Protein AF-A0A5K0WDL2-F1 (afdb_monomer)

pLDDT: mean 93.16, std 10.63, range [46.81, 98.56]

InterPro domains:
  IPR013783 Immunoglobulin-like fold [G3DSA:2.60.40.10] (1-97)
  IPR032312 Beta-galactosidase, domain 4 [PF16353] (1-92)
  IPR036156 Beta-Galactosidase/glucuronidase domain superfamily [SSF49303] (1-93)
  IPR050347 Bacterial Beta-galactosidase [PTHR46323] (1-94)

Structure (mmCIF, N/CA/C/O backbone):
data_AF-A0A5K0WDL2-F1
#
_entry.id   AF-A0A5K0WDL2-F1
#
loop_
_atom_site.group_PDB
_atom_site.id
_atom_site.type_symbol
_atom_site.label_atom_id
_atom_site.label_alt_id
_atom_site.label_comp_id
_atom_site.label_asym_id
_atom_site.label_entity_id
_atom_site.label_seq_id
_atom_site.pdbx_PDB_ins_code
_atom_site.Cartn_x
_atom_site.Cartn_y
_atom_site.Cartn_z
_atom_site.occupancy
_atom_site.B_iso_or_equiv
_atom_site.auth_seq_id
_atom_site.auth_comp_id
_atom_site.auth_asym_id
_atom_site.auth_atom_id
_atom_site.pdbx_PDB_model_num
ATOM 1 N N . VAL A 1 1 ? 4.178 5.611 5.110 1.00 93.00 1 VAL A N 1
ATOM 2 C CA . VAL A 1 1 ? 2.700 5.443 5.168 1.00 93.00 1 VAL A CA 1
ATOM 3 C C . VAL A 1 1 ? 2.195 6.055 6.463 1.00 93.00 1 VAL A C 1
ATOM 5 O O . VAL A 1 1 ? 2.808 5.805 7.489 1.00 93.00 1 VAL A O 1
ATOM 8 N N . MET A 1 2 ? 1.131 6.861 6.431 1.00 96.81 2 MET A N 1
ATOM 9 C CA . MET A 1 2 ? 0.578 7.518 7.624 1.00 96.81 2 MET A CA 1
ATOM 10 C C . MET A 1 2 ? -0.864 7.068 7.859 1.00 96.81 2 MET A C 1
ATOM 12 O O . MET A 1 2 ? -1.679 7.120 6.936 1.00 96.81 2 MET A O 1
ATOM 16 N N . ASN A 1 3 ? -1.179 6.654 9.086 1.00 97.94 3 ASN A N 1
ATOM 17 C CA . ASN A 1 3 ? -2.549 6.430 9.523 1.00 97.94 3 ASN A CA 1
ATOM 18 C C . ASN A 1 3 ? -3.092 7.717 10.161 1.00 97.94 3 ASN A C 1
ATOM 20 O O . ASN A 1 3 ? -2.743 8.060 11.287 1.00 97.94 3 ASN A O 1
ATOM 24 N N . VAL A 1 4 ? -3.957 8.425 9.433 1.00 97.12 4 VAL A N 1
ATOM 25 C CA . VAL A 1 4 ? -4.585 9.678 9.892 1.00 97.12 4 VAL A CA 1
ATOM 26 C C . VAL A 1 4 ? -5.885 9.456 10.673 1.00 97.12 4 VAL A C 1
ATOM 28 O O . VAL A 1 4 ? -6.550 10.422 11.041 1.00 97.12 4 VAL A O 1
ATOM 31 N N . GLN A 1 5 ? -6.280 8.205 10.926 1.00 96.56 5 GLN A N 1
ATOM 32 C CA . GLN A 1 5 ? -7.462 7.898 11.730 1.00 96.56 5 GLN A CA 1
ATOM 33 C C . GLN A 1 5 ? -7.191 8.203 13.209 1.00 96.56 5 GLN A C 1
ATOM 35 O O . GLN A 1 5 ? -6.060 8.088 13.686 1.00 96.56 5 GLN A O 1
ATOM 40 N N . TYR A 1 6 ? -8.223 8.638 13.935 1.00 97.00 6 TYR A N 1
ATOM 41 C CA . TYR A 1 6 ? -8.095 9.045 15.341 1.00 97.00 6 TYR A CA 1
ATOM 42 C C . TYR A 1 6 ? -8.126 7.874 16.328 1.00 97.00 6 TYR A C 1
ATOM 44 O O . TYR A 1 6 ? -7.522 7.969 17.390 1.00 97.00 6 TYR A O 1
ATOM 52 N N . PHE A 1 7 ? -8.815 6.782 15.983 1.00 97.06 7 PHE A N 1
ATOM 53 C CA . PHE A 1 7 ? -9.085 5.675 16.912 1.00 97.06 7 PHE A CA 1
ATOM 54 C C . PHE A 1 7 ? -8.711 4.303 16.357 1.00 97.06 7 PHE A C 1
ATOM 56 O O . PHE A 1 7 ? -8.305 3.423 17.106 1.00 97.06 7 PHE A O 1
ATOM 63 N N . GLU A 1 8 ? -8.832 4.129 15.046 1.00 97.31 8 GLU A N 1
ATOM 64 C CA . GLU A 1 8 ? -8.706 2.836 14.388 1.00 97.31 8 GLU A CA 1
ATOM 65 C C . GLU A 1 8 ? -7.272 2.588 13.902 1.00 97.31 8 GLU A C 1
ATOM 67 O O . GLU A 1 8 ? -6.582 3.486 13.401 1.00 97.31 8 GLU A O 1
ATOM 72 N N . THR A 1 9 ? -6.812 1.349 14.067 1.00 98.00 9 THR A N 1
ATOM 73 C CA . THR A 1 9 ? -5.530 0.884 13.527 1.00 98.00 9 THR A CA 1
ATOM 74 C C . THR A 1 9 ? -5.702 0.428 12.075 1.00 98.00 9 THR A C 1
ATOM 76 O O . THR A 1 9 ? -6.813 0.252 11.575 1.00 98.00 9 THR A O 1
ATOM 79 N N . THR A 1 10 ? -4.597 0.149 11.384 1.00 98.12 10 THR A N 1
ATOM 80 C CA . THR A 1 10 ? -4.650 -0.428 10.030 1.00 98.12 10 THR A CA 1
ATOM 81 C C . THR A 1 10 ? -4.846 -1.952 10.007 1.00 98.12 10 THR A C 1
ATOM 83 O O . THR A 1 10 ? -4.597 -2.569 8.977 1.00 98.12 10 THR A O 1
ATOM 86 N N . GLU A 1 11 ? -5.261 -2.598 11.103 1.00 97.81 11 GLU A N 1
ATOM 87 C CA . GLU A 1 11 ? -5.367 -4.069 11.187 1.00 97.81 11 GLU A CA 1
ATOM 88 C C . GLU A 1 11 ? -6.391 -4.667 10.204 1.00 97.81 11 GLU A C 1
ATOM 90 O O . GLU A 1 11 ? -6.158 -5.728 9.616 1.00 97.81 11 GLU A O 1
ATOM 95 N N . ASN A 1 12 ? -7.502 -3.962 9.971 1.00 97.38 12 ASN A N 1
ATOM 96 C CA . ASN A 1 12 ? -8.518 -4.353 8.989 1.00 97.38 12 ASN A CA 1
ATOM 97 C C . ASN A 1 12 ? -8.285 -3.724 7.599 1.00 97.38 12 ASN A C 1
ATOM 99 O O . ASN A 1 12 ? -9.203 -3.672 6.775 1.00 97.38 12 ASN A O 1
ATOM 103 N N . ILE A 1 13 ? -7.072 -3.229 7.331 1.00 98.06 13 ILE A N 1
ATOM 104 C CA . ILE A 1 13 ? -6.685 -2.649 6.044 1.00 98.06 13 ILE A CA 1
ATOM 105 C C . ILE A 1 13 ? -5.647 -3.547 5.376 1.00 98.06 13 ILE A C 1
ATOM 107 O O . ILE A 1 13 ? -4.600 -3.857 5.940 1.00 98.06 13 ILE A O 1
ATOM 111 N N . GLU A 1 14 ? -5.934 -3.938 4.142 1.00 98.06 14 GLU A N 1
ATOM 112 C CA . GLU A 1 14 ? -4.983 -4.587 3.254 1.00 98.06 14 GLU A CA 1
ATOM 113 C C . GLU A 1 14 ? -4.380 -3.547 2.309 1.00 98.06 14 GLU A C 1
ATOM 115 O O . GLU A 1 14 ? -5.101 -2.761 1.691 1.00 98.06 14 GLU A O 1
ATOM 120 N N . PHE A 1 15 ? -3.056 -3.553 2.170 1.00 98.25 15 PHE A N 1
ATOM 121 C CA . PHE A 1 15 ? -2.367 -2.741 1.176 1.00 98.25 15 PHE A CA 1
ATOM 122 C C . PHE A 1 15 ? -1.978 -3.620 -0.012 1.00 98.25 15 PHE A C 1
ATOM 124 O O . PHE A 1 15 ? -1.435 -4.711 0.154 1.00 98.25 15 PHE A O 1
ATOM 131 N N . SER A 1 16 ? -2.230 -3.129 -1.219 1.00 98.06 16 SER A N 1
ATOM 132 C CA . SER A 1 16 ? -1.797 -3.746 -2.473 1.00 98.06 16 SER A CA 1
ATOM 133 C C . SER A 1 16 ? -1.009 -2.748 -3.307 1.00 98.06 16 SER A C 1
ATOM 135 O O . SER A 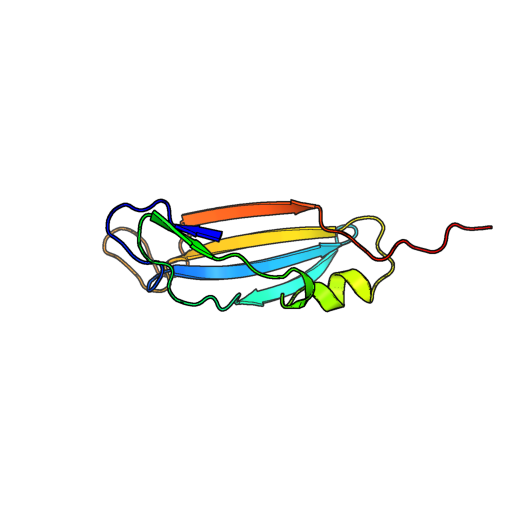1 16 ? -1.238 -1.541 -3.204 1.00 98.06 16 SER A O 1
ATOM 137 N N . TRP A 1 17 ? -0.122 -3.248 -4.155 1.00 98.25 17 TRP A N 1
ATOM 138 C CA . TRP A 1 17 ? 0.681 -2.449 -5.066 1.00 98.25 17 TRP A CA 1
ATOM 139 C C . TRP A 1 17 ? 0.534 -2.931 -6.509 1.00 98.25 17 TRP A C 1
ATOM 141 O O . TRP A 1 17 ? 0.261 -4.105 -6.764 1.00 98.25 17 TRP A O 1
ATOM 151 N N . MET A 1 18 ? 0.739 -2.016 -7.449 1.00 98.38 18 MET A N 1
ATOM 152 C CA . MET A 1 18 ? 0.850 -2.289 -8.878 1.00 98.38 18 MET A CA 1
ATOM 153 C C . MET A 1 18 ? 1.913 -1.370 -9.471 1.00 98.38 18 MET A C 1
ATOM 155 O O . MET A 1 18 ? 1.904 -0.172 -9.200 1.00 98.38 18 MET A O 1
ATOM 159 N N . LEU A 1 19 ? 2.818 -1.929 -10.267 1.00 98.00 19 LEU A N 1
ATOM 160 C CA . LEU A 1 19 ? 3.854 -1.194 -10.980 1.00 98.00 19 LEU A CA 1
ATOM 161 C C . LEU A 1 19 ? 3.563 -1.245 -12.478 1.00 98.00 19 LEU A C 1
ATOM 163 O O . LEU A 1 19 ? 3.444 -2.327 -13.058 1.00 98.00 19 LEU A O 1
ATOM 167 N N . ILE A 1 20 ? 3.478 -0.074 -13.096 1.00 97.50 20 ILE A N 1
ATOM 168 C CA . ILE A 1 20 ? 3.333 0.094 -14.540 1.00 97.50 20 ILE A CA 1
ATOM 169 C C . ILE A 1 20 ? 4.596 0.779 -15.049 1.00 97.50 20 ILE A C 1
ATOM 171 O O . ILE A 1 20 ? 4.953 1.826 -14.524 1.00 97.50 20 ILE A O 1
ATOM 175 N N . GLY A 1 21 ? 5.261 0.216 -16.052 1.00 95.25 21 GLY A N 1
ATOM 176 C CA . GLY A 1 21 ? 6.386 0.852 -16.738 1.00 95.25 21 GLY A CA 1
ATOM 177 C C . GLY A 1 21 ? 6.134 0.895 -18.234 1.00 95.25 21 GLY A C 1
ATOM 178 O O . GLY A 1 21 ? 5.643 -0.085 -18.796 1.00 95.25 21 GLY A O 1
ATOM 179 N N . ASP A 1 22 ? 6.390 2.048 -18.848 1.00 93.44 22 ASP A N 1
ATOM 180 C CA . ASP A 1 22 ? 6.154 2.309 -20.276 1.00 93.44 22 ASP A CA 1
ATOM 181 C C . ASP A 1 22 ? 4.759 1.833 -20.755 1.00 93.44 22 ASP A C 1
ATOM 183 O O . ASP A 1 22 ? 4.591 1.200 -21.799 1.00 93.44 22 ASP A O 1
ATOM 187 N N . GLY A 1 23 ? 3.734 2.072 -19.929 1.00 92.38 23 GLY A N 1
ATOM 188 C CA . GLY A 1 23 ? 2.343 1.686 -20.196 1.00 92.38 23 GLY A CA 1
ATOM 189 C C . GLY A 1 23 ? 1.994 0.207 -19.965 1.00 92.38 23 GLY A C 1
ATOM 190 O O . GLY A 1 23 ? 0.836 -0.170 -20.145 1.00 92.38 23 GLY A O 1
ATOM 191 N N . THR A 1 24 ? 2.941 -0.630 -19.530 1.00 94.00 24 THR A N 1
ATOM 192 C CA . THR A 1 24 ? 2.736 -2.072 -19.302 1.00 94.00 24 THR A CA 1
ATOM 193 C C . THR A 1 24 ? 2.799 -2.428 -17.817 1.00 94.00 24 THR A C 1
ATOM 195 O O . THR A 1 24 ? 3.639 -1.922 -17.081 1.00 94.00 24 THR A O 1
ATOM 198 N N . CYS A 1 25 ? 1.927 -3.331 -17.354 1.00 96.38 25 CYS A N 1
ATOM 199 C CA . CYS A 1 25 ? 1.990 -3.852 -15.986 1.00 96.38 25 CYS A CA 1
ATOM 200 C C . CYS A 1 25 ? 3.230 -4.742 -15.811 1.00 96.38 25 CYS A C 1
ATOM 202 O O . CYS A 1 25 ? 3.324 -5.807 -16.421 1.00 96.38 25 CYS A O 1
ATOM 204 N N . LEU A 1 26 ? 4.164 -4.305 -14.967 1.00 95.44 26 LEU A N 1
ATOM 205 C CA . LEU A 1 26 ? 5.415 -5.011 -14.672 1.00 95.44 26 LEU A CA 1
ATOM 206 C C . LEU A 1 26 ? 5.286 -5.947 -13.470 1.00 95.44 26 LEU A C 1
ATOM 208 O O . LEU A 1 26 ? 6.031 -6.916 -13.343 1.00 95.44 26 LEU A O 1
ATOM 212 N N . GLY A 1 27 ? 4.351 -5.654 -12.569 1.00 96.69 27 GLY A N 1
ATOM 213 C CA . GLY A 1 27 ? 4.114 -6.459 -11.383 1.00 96.69 27 GLY A CA 1
ATOM 214 C C . GLY A 1 27 ? 2.996 -5.898 -10.520 1.00 96.69 27 GLY A C 1
ATOM 215 O O . GLY A 1 27 ? 2.648 -4.721 -10.597 1.00 96.69 27 GLY A O 1
ATOM 216 N N . SER A 1 28 ? 2.423 -6.755 -9.685 1.00 97.88 28 SER A N 1
ATOM 217 C CA . SER A 1 28 ? 1.449 -6.360 -8.672 1.00 97.88 28 SER A CA 1
ATOM 218 C C . SER A 1 28 ? 1.434 -7.375 -7.539 1.00 97.88 28 SER A C 1
ATOM 220 O O . SER A 1 28 ? 1.881 -8.512 -7.712 1.00 97.88 28 SER A O 1
ATOM 222 N N . GLY A 1 29 ? 0.916 -6.982 -6.383 1.00 97.81 29 GLY A N 1
ATOM 223 C CA . GLY A 1 29 ? 0.779 -7.899 -5.262 1.00 97.81 29 GLY A CA 1
ATOM 224 C C . GLY A 1 29 ? 0.299 -7.228 -3.989 1.00 97.81 29 GLY A C 1
ATOM 225 O O . GLY A 1 29 ? -0.081 -6.058 -3.973 1.00 97.81 29 GLY A O 1
ATOM 226 N N . LEU A 1 30 ? 0.331 -7.990 -2.901 1.00 97.38 30 LEU A N 1
ATOM 227 C CA . LEU A 1 30 ? 0.095 -7.463 -1.564 1.00 97.38 30 LEU A CA 1
ATOM 228 C C . LEU A 1 30 ? 1.349 -6.764 -1.041 1.00 97.38 30 LEU A C 1
ATOM 230 O O . LEU A 1 30 ? 2.477 -7.161 -1.342 1.00 97.38 30 LEU A O 1
ATOM 234 N N . PHE A 1 31 ? 1.139 -5.710 -0.262 1.00 96.62 31 PHE A N 1
ATOM 235 C CA . PHE A 1 31 ? 2.185 -4.984 0.436 1.00 96.62 31 PHE A CA 1
ATOM 236 C C . PHE A 1 31 ? 1.991 -5.160 1.939 1.00 96.62 31 PHE A C 1
ATOM 238 O O . PHE A 1 31 ? 1.184 -4.484 2.571 1.00 96.62 31 PHE A O 1
ATOM 245 N N . TYR A 1 32 ? 2.704 -6.126 2.508 1.00 95.44 32 TYR A N 1
ATOM 246 C CA . TYR A 1 32 ? 2.572 -6.459 3.920 1.00 95.44 32 TYR A CA 1
ATOM 247 C C . TYR A 1 32 ? 3.256 -5.402 4.784 1.00 95.44 32 TYR A C 1
ATOM 249 O O . TYR A 1 32 ? 4.478 -5.270 4.766 1.00 95.44 32 TYR A O 1
ATOM 257 N N . LEU A 1 33 ? 2.451 -4.672 5.552 1.00 95.38 33 LEU A N 1
ATOM 258 C CA . LEU A 1 33 ? 2.905 -3.687 6.524 1.00 95.38 33 LEU A CA 1
ATOM 259 C C . LEU A 1 33 ? 2.554 -4.150 7.940 1.00 95.38 33 LEU A C 1
ATOM 261 O O . LEU A 1 33 ? 1.511 -4.784 8.127 1.00 95.38 33 LEU A O 1
ATOM 265 N N . PRO A 1 34 ? 3.379 -3.827 8.949 1.00 96.19 34 PRO A N 1
ATOM 266 C CA . PRO A 1 34 ? 2.955 -3.959 10.334 1.00 96.19 34 PRO A CA 1
ATOM 267 C C . PRO A 1 34 ? 1.741 -3.058 10.605 1.00 96.19 34 PRO A C 1
ATOM 269 O O . PRO A 1 34 ? 1.515 -2.065 9.910 1.00 96.19 34 PRO A O 1
ATOM 272 N N . VAL A 1 35 ? 0.966 -3.395 11.638 1.00 97.69 35 VAL A N 1
ATOM 273 C CA . VAL A 1 35 ? -0.189 -2.592 12.055 1.00 97.69 35 VAL A CA 1
ATOM 274 C C . VAL A 1 35 ? 0.277 -1.196 12.473 1.00 97.69 35 VAL A C 1
ATOM 276 O O . VAL A 1 35 ? 1.073 -1.050 13.401 1.00 97.69 35 VAL A O 1
ATOM 279 N N . ILE A 1 36 ? -0.244 -0.168 11.804 1.00 98.25 36 ILE A N 1
ATOM 280 C CA . ILE A 1 36 ? 0.048 1.234 12.098 1.00 98.25 36 ILE A CA 1
ATOM 281 C C . ILE A 1 36 ? -1.025 1.752 13.057 1.00 98.25 36 ILE A C 1
ATOM 283 O O . ILE A 1 36 ? -2.225 1.706 12.765 1.00 98.25 36 ILE A O 1
ATOM 287 N N . GLN A 1 37 ? -0.583 2.240 14.214 1.00 98.50 37 GLN A N 1
ATOM 288 C CA . GLN A 1 37 ? -1.452 2.805 15.247 1.00 98.50 37 GLN A CA 1
ATOM 289 C C . GLN A 1 37 ? -2.133 4.103 14.769 1.00 98.50 37 GLN A C 1
ATOM 291 O O . GLN A 1 37 ? -1.667 4.715 13.800 1.00 98.50 37 GLN A O 1
ATOM 296 N N . PRO A 1 38 ? -3.224 4.544 15.421 1.00 98.44 38 PRO A N 1
ATOM 297 C CA . PRO A 1 38 ? -3.854 5.822 15.109 1.00 98.44 38 PRO A CA 1
ATOM 298 C C . PRO A 1 38 ? -2.844 6.972 15.186 1.00 98.44 38 PRO A C 1
ATOM 300 O O . PRO A 1 38 ? -1.936 6.958 16.021 1.00 98.44 38 PRO A O 1
ATOM 303 N N . GLN A 1 39 ? -2.986 7.959 14.301 1.00 98.25 39 GLN A N 1
ATOM 304 C CA . GLN A 1 39 ? -2.109 9.139 1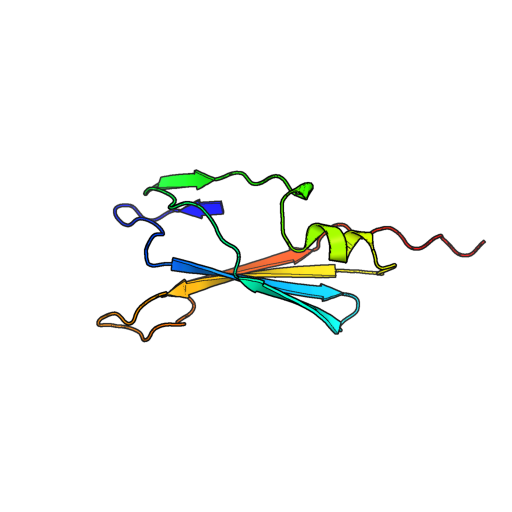4.216 1.00 98.25 39 GLN A CA 1
ATOM 305 C C . GLN A 1 39 ? -0.602 8.832 14.074 1.00 98.25 39 GLN A C 1
ATOM 307 O O . GLN A 1 39 ? 0.232 9.684 14.373 1.00 98.25 39 GLN A O 1
ATOM 312 N N . SER A 1 40 ? -0.233 7.628 13.629 1.00 98.25 40 SER A N 1
ATOM 313 C CA . SER A 1 40 ? 1.165 7.191 13.531 1.00 98.25 40 SER A CA 1
ATOM 314 C C . SER A 1 40 ? 1.606 6.994 12.081 1.00 98.25 40 SER A C 1
ATOM 316 O O . SER A 1 40 ? 0.787 6.804 11.174 1.00 98.25 40 SER A O 1
ATOM 318 N N . SER A 1 41 ? 2.918 7.013 11.853 1.00 97.12 41 SER A N 1
ATOM 319 C CA . SER A 1 41 ? 3.526 6.762 10.547 1.00 97.12 41 SER A CA 1
ATOM 320 C C . SER A 1 41 ? 4.536 5.622 10.593 1.00 97.12 41 SER A C 1
ATOM 322 O O . SER A 1 41 ? 5.140 5.328 11.621 1.00 97.12 41 SER A O 1
ATOM 324 N N . LEU A 1 42 ? 4.708 4.986 9.440 1.00 96.81 42 LEU A N 1
ATOM 325 C CA . LEU A 1 42 ? 5.743 4.002 9.172 1.00 96.81 42 LEU A CA 1
ATOM 326 C C . LEU A 1 42 ? 6.548 4.454 7.958 1.00 96.81 42 LEU A C 1
ATOM 328 O O . LEU A 1 42 ? 5.993 4.569 6.858 1.00 96.81 42 LEU A O 1
ATOM 332 N N . ASP A 1 43 ? 7.844 4.650 8.159 1.00 96.38 43 ASP A N 1
ATOM 333 C CA . ASP A 1 43 ? 8.794 4.877 7.078 1.00 96.38 43 ASP A CA 1
ATOM 334 C C . ASP A 1 43 ? 9.339 3.543 6.582 1.00 96.38 43 ASP A C 1
ATOM 336 O O . ASP A 1 43 ? 9.587 2.616 7.355 1.00 96.38 43 ASP A O 1
ATOM 340 N N . ILE A 1 44 ? 9.474 3.431 5.265 1.00 94.50 44 ILE A N 1
ATOM 341 C CA . ILE A 1 44 ? 9.849 2.190 4.597 1.00 94.50 44 ILE A CA 1
ATOM 342 C C . ILE A 1 44 ? 10.970 2.533 3.633 1.00 94.50 44 ILE A C 1
ATOM 344 O O . ILE A 1 44 ? 10.817 3.419 2.792 1.00 94.50 44 ILE A O 1
ATOM 348 N N . ALA A 1 45 ? 12.095 1.841 3.782 1.00 94.88 45 ALA A N 1
ATOM 349 C CA . ALA A 1 45 ? 13.221 1.982 2.877 1.00 94.88 45 ALA A CA 1
ATOM 350 C C . ALA A 1 45 ? 12.815 1.554 1.459 1.00 94.88 45 ALA A C 1
ATOM 352 O O . ALA A 1 45 ? 12.131 0.547 1.268 1.00 94.88 45 ALA A O 1
ATOM 353 N N . TRP A 1 46 ? 13.235 2.317 0.455 1.00 91.62 46 TRP A N 1
ATOM 354 C CA . TRP A 1 46 ? 12.867 2.062 -0.938 1.00 91.62 46 TRP A CA 1
ATOM 355 C C . TRP A 1 46 ? 13.351 0.679 -1.399 1.00 91.62 46 TRP A C 1
ATOM 357 O O . TRP A 1 46 ? 12.596 -0.094 -1.985 1.00 91.62 46 TRP A O 1
ATOM 367 N N . GLU A 1 47 ? 14.583 0.334 -1.043 1.00 93.88 47 GLU A N 1
ATOM 368 C CA . GLU A 1 47 ? 15.262 -0.924 -1.348 1.00 93.88 47 GLU A CA 1
ATOM 369 C C . GLU A 1 47 ? 14.656 -2.170 -0.685 1.00 93.88 47 GLU A C 1
ATOM 371 O O . GLU A 1 47 ? 14.889 -3.282 -1.160 1.00 93.88 47 GLU A O 1
ATOM 376 N N . SER A 1 48 ? 13.857 -2.014 0.378 1.00 93.62 48 SER A N 1
ATOM 377 C CA . SER A 1 48 ? 13.161 -3.139 1.019 1.00 93.62 48 SER A CA 1
ATOM 378 C C . SER A 1 48 ? 11.784 -3.421 0.413 1.00 93.62 48 SER A C 1
ATOM 380 O O . SER A 1 48 ? 11.137 -4.408 0.773 1.00 93.62 48 SER A O 1
ATOM 382 N N . CYS A 1 49 ? 11.318 -2.574 -0.507 1.00 95.06 49 CYS A N 1
ATOM 383 C CA . CYS A 1 49 ? 10.001 -2.702 -1.109 1.00 95.06 49 CYS A CA 1
ATOM 384 C C . CYS A 1 49 ? 9.963 -3.771 -2.221 1.00 95.06 49 CYS A C 1
ATOM 386 O O . CYS A 1 49 ? 10.929 -3.930 -2.970 1.00 95.06 49 CYS A O 1
ATOM 388 N N . PRO A 1 50 ? 8.8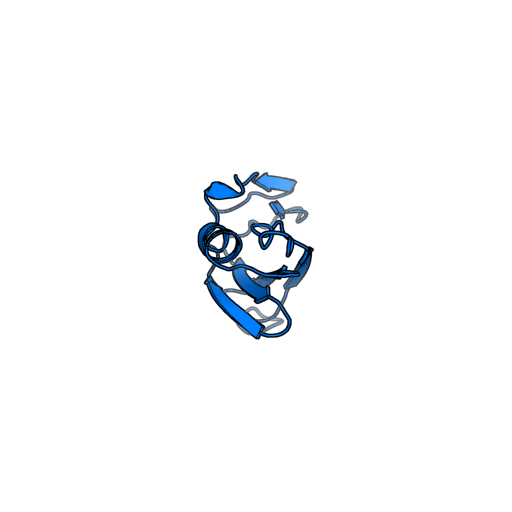26 -4.466 -2.417 1.00 95.31 50 PRO A N 1
ATOM 389 C CA . PRO A 1 50 ? 8.737 -5.596 -3.350 1.00 95.31 50 PRO A CA 1
ATOM 390 C C . PRO A 1 50 ? 8.917 -5.206 -4.826 1.00 95.31 50 PRO A C 1
ATOM 392 O O . PRO A 1 50 ? 9.376 -6.014 -5.627 1.00 95.31 50 PRO A O 1
ATOM 395 N N . TRP A 1 51 ? 8.592 -3.967 -5.198 1.00 94.62 51 TRP A N 1
ATOM 396 C CA . TRP A 1 51 ? 8.764 -3.449 -6.560 1.00 94.62 51 TRP A CA 1
ATOM 397 C C . TRP A 1 51 ? 10.191 -2.971 -6.860 1.00 94.62 51 TRP A C 1
ATOM 399 O O . TRP A 1 51 ? 10.505 -2.723 -8.022 1.00 94.62 51 TRP A O 1
ATOM 409 N N . TYR A 1 52 ? 11.067 -2.850 -5.856 1.00 93.81 52 TYR A N 1
ATOM 410 C CA . TYR A 1 52 ? 12.402 -2.268 -6.025 1.00 93.81 52 TYR A CA 1
ATOM 411 C C . TYR A 1 52 ? 13.221 -2.971 -7.115 1.00 93.81 52 TYR A C 1
ATOM 413 O O . TYR A 1 52 ? 13.793 -2.324 -7.989 1.00 93.81 52 TYR A O 1
ATOM 421 N N . GLN A 1 53 ? 13.252 -4.305 -7.105 1.00 92.12 53 GLN A N 1
ATOM 422 C CA . GLN A 1 53 ? 13.999 -5.079 -8.103 1.00 92.12 53 GLN A CA 1
ATOM 423 C C . GLN A 1 53 ? 13.416 -4.921 -9.516 1.00 92.12 53 GLN A C 1
ATOM 425 O O . GLN A 1 53 ? 14.166 -4.886 -10.487 1.00 92.12 53 GLN A O 1
ATOM 430 N N . LEU A 1 54 ? 12.095 -4.764 -9.651 1.00 92.62 54 LEU A N 1
ATOM 431 C CA . LEU A 1 54 ? 11.449 -4.554 -10.952 1.00 92.62 54 LEU A CA 1
ATOM 432 C C . LEU A 1 54 ? 11.833 -3.198 -11.554 1.00 92.62 54 LEU A C 1
ATOM 434 O O . LEU A 1 54 ? 12.162 -3.132 -12.734 1.00 92.62 54 LEU A O 1
ATOM 438 N N . CYS A 1 55 ? 11.881 -2.143 -10.737 1.00 89.50 55 CYS A N 1
ATOM 439 C CA . CYS A 1 55 ? 12.309 -0.812 -11.178 1.00 89.50 55 CYS A CA 1
ATOM 440 C C . CYS A 1 55 ? 13.781 -0.763 -11.632 1.00 89.50 55 CYS A C 1
ATOM 442 O O . CYS A 1 55 ? 14.138 0.070 -12.461 1.00 89.50 55 CYS A O 1
ATOM 444 N N . ASN A 1 56 ? 14.640 -1.629 -11.080 1.00 88.25 56 ASN A N 1
ATOM 445 C CA . ASN A 1 56 ? 16.085 -1.611 -11.343 1.00 88.25 56 ASN A CA 1
ATOM 446 C C . ASN A 1 56 ? 16.560 -2.658 -12.362 1.00 88.25 56 ASN A C 1
ATOM 448 O O . ASN A 1 56 ? 17.681 -2.558 -12.853 1.00 88.25 56 ASN A O 1
ATOM 452 N N . SER A 1 57 ? 15.753 -3.678 -12.659 1.00 85.75 57 SER A N 1
ATOM 453 C CA . SER A 1 57 ? 16.133 -4.766 -13.577 1.00 85.75 57 SER A CA 1
ATOM 454 C C . SER A 1 57 ? 15.784 -4.488 -15.039 1.00 85.75 57 SER A C 1
ATOM 456 O O . SER A 1 57 ? 16.307 -5.159 -15.928 1.00 85.75 57 SER A O 1
ATOM 458 N N . LEU A 1 58 ? 14.915 -3.510 -15.294 1.00 82.56 58 LEU A N 1
ATOM 459 C CA . LEU A 1 58 ? 14.410 -3.180 -16.620 1.00 82.56 58 LEU A CA 1
ATOM 460 C C . LEU A 1 58 ? 14.899 -1.792 -17.039 1.00 82.56 58 LEU A C 1
ATOM 462 O O . LEU A 1 58 ? 14.885 -0.854 -16.246 1.00 82.56 58 LEU A O 1
ATOM 466 N N . ALA A 1 59 ? 15.305 -1.664 -18.302 1.00 86.50 59 ALA A N 1
ATOM 467 C CA . ALA A 1 59 ? 15.540 -0.366 -18.920 1.00 86.50 59 ALA A CA 1
ATOM 468 C C . ALA A 1 59 ? 14.179 0.226 -19.309 1.00 86.50 59 ALA A C 1
ATOM 470 O O . ALA A 1 5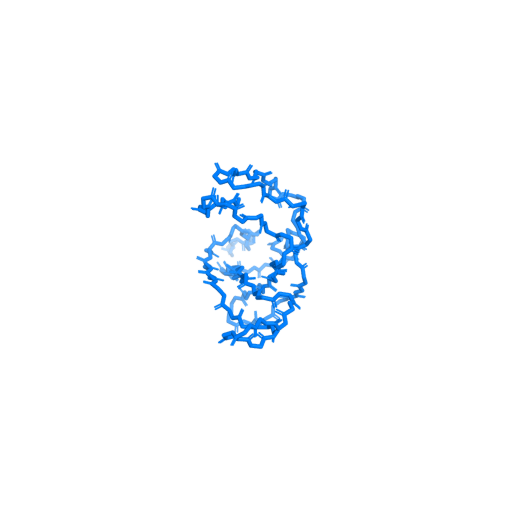9 ? 13.618 -0.151 -20.337 1.00 86.50 59 ALA A O 1
ATOM 471 N N . LEU A 1 60 ? 13.648 1.094 -18.452 1.00 88.25 60 LEU A N 1
ATOM 472 C CA . LEU A 1 60 ? 12.346 1.745 -18.616 1.00 88.25 60 LEU A CA 1
ATOM 473 C C . LEU A 1 60 ? 12.555 3.242 -18.841 1.00 88.25 60 LEU A C 1
ATOM 475 O O . LEU A 1 60 ? 13.477 3.824 -18.259 1.00 88.25 60 LEU A O 1
ATOM 479 N N . ALA A 1 61 ? 11.705 3.871 -19.651 1.00 90.88 61 ALA A N 1
ATOM 480 C CA . ALA A 1 61 ? 11.705 5.329 -19.768 1.00 90.88 61 ALA A CA 1
ATOM 481 C C . ALA A 1 61 ? 10.990 5.967 -18.568 1.00 90.88 61 ALA A C 1
ATOM 483 O O . ALA A 1 61 ? 11.457 6.968 -18.021 1.00 90.88 61 ALA A O 1
ATOM 484 N N . GLU A 1 62 ? 9.890 5.358 -18.129 1.00 92.75 62 GLU A N 1
ATOM 485 C CA . GLU A 1 62 ? 9.140 5.778 -16.950 1.00 92.75 62 GLU A CA 1
ATOM 486 C C . GLU A 1 62 ? 8.506 4.592 -16.218 1.00 92.75 62 GLU A C 1
ATOM 488 O O . GLU A 1 62 ? 8.160 3.569 -16.813 1.00 92.75 62 GLU A O 1
ATOM 493 N N . ALA A 1 63 ? 8.317 4.739 -14.905 1.00 95.38 63 ALA A N 1
ATOM 494 C CA . ALA A 1 63 ? 7.523 3.808 -14.119 1.00 95.38 63 ALA A CA 1
ATOM 495 C C . ALA A 1 63 ? 6.656 4.525 -13.083 1.00 95.38 63 ALA A C 1
ATOM 497 O O . ALA A 1 63 ? 7.082 5.464 -12.407 1.00 95.38 63 ALA A O 1
ATOM 498 N N . PHE A 1 64 ? 5.438 4.019 -12.925 1.00 97.31 64 PHE A N 1
ATOM 499 C CA . PHE A 1 64 ? 4.437 4.487 -11.985 1.00 97.31 64 PHE A CA 1
ATOM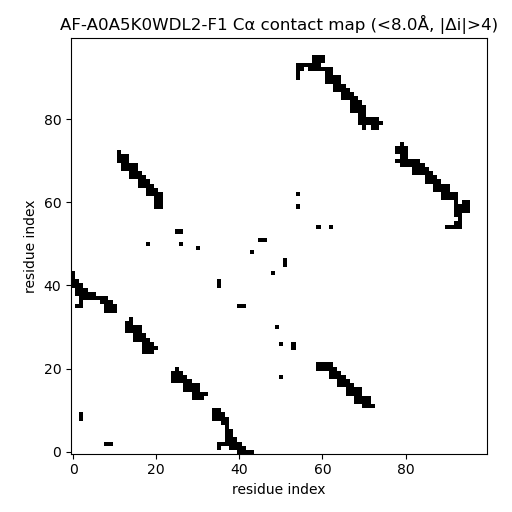 500 C C . PHE A 1 64 ? 4.046 3.362 -11.037 1.00 97.31 64 PHE A C 1
ATOM 502 O O . PHE A 1 64 ? 3.581 2.297 -11.449 1.00 97.31 64 PHE A O 1
ATOM 509 N N . LEU A 1 65 ? 4.209 3.620 -9.747 1.00 97.88 65 LEU A N 1
ATOM 510 C CA . LEU A 1 65 ? 3.781 2.741 -8.674 1.00 97.88 65 LEU A CA 1
ATOM 511 C C . LEU A 1 65 ? 2.452 3.240 -8.115 1.00 97.88 65 LEU A C 1
ATOM 513 O O . LEU A 1 65 ? 2.360 4.367 -7.630 1.00 97.88 65 LEU A O 1
ATOM 517 N N . THR A 1 66 ? 1.444 2.381 -8.113 1.00 98.50 66 THR A N 1
ATOM 518 C CA . THR A 1 66 ? 0.173 2.620 -7.433 1.00 98.50 66 THR A CA 1
ATOM 519 C C . THR A 1 66 ? 0.105 1.782 -6.165 1.00 98.50 66 THR A C 1
ATOM 521 O O . THR A 1 66 ? 0.251 0.563 -6.222 1.00 98.50 66 THR A O 1
ATOM 524 N N . ILE A 1 67 ? -0.153 2.432 -5.029 1.00 98.06 67 ILE A N 1
ATOM 525 C CA . ILE A 1 67 ? -0.451 1.778 -3.751 1.00 98.06 67 ILE A CA 1
ATOM 526 C C . ILE A 1 67 ? -1.918 2.017 -3.424 1.00 98.06 67 ILE A C 1
ATOM 528 O O . ILE A 1 67 ? -2.383 3.157 -3.436 1.00 98.06 67 ILE A O 1
ATOM 532 N N . THR A 1 68 ? -2.634 0.950 -3.092 1.00 98.56 68 THR A N 1
ATOM 533 C CA . THR A 1 68 ? -4.060 0.988 -2.767 1.00 98.56 68 THR A CA 1
ATOM 534 C C . THR A 1 68 ? -4.299 0.337 -1.413 1.00 98.56 68 THR A C 1
ATOM 536 O O . THR A 1 68 ? -3.844 -0.780 -1.179 1.00 98.56 68 THR A O 1
ATOM 539 N N . ALA A 1 69 ? -5.034 1.022 -0.543 1.00 98.38 69 ALA A N 1
ATOM 540 C CA . ALA A 1 69 ? -5.516 0.512 0.733 1.00 98.38 69 ALA A CA 1
ATOM 541 C C . ALA A 1 69 ? -6.980 0.075 0.590 1.00 98.38 69 ALA A C 1
ATOM 543 O O . ALA A 1 69 ? -7.817 0.844 0.103 1.00 98.38 69 ALA A O 1
ATOM 544 N N . LYS A 1 70 ? -7.293 -1.149 1.012 1.00 98.50 70 LYS A N 1
ATOM 545 C CA . LYS A 1 70 ? -8.618 -1.767 0.890 1.00 98.50 70 LYS A CA 1
ATOM 546 C C . LYS A 1 70 ? -9.080 -2.332 2.224 1.00 98.50 70 LYS A C 1
ATOM 548 O O . LYS A 1 70 ? -8.258 -2.733 3.044 1.00 98.50 70 LYS A O 1
ATOM 553 N N . LEU A 1 71 ? -10.393 -2.416 2.427 1.00 98.38 71 LEU A N 1
ATOM 554 C CA . LEU A 1 71 ? -10.946 -3.191 3.537 1.00 98.38 71 LEU A CA 1
ATOM 555 C C . LEU A 1 71 ? -10.554 -4.658 3.392 1.00 98.38 71 LEU A C 1
ATOM 557 O O . LEU A 1 71 ? -10.834 -5.279 2.366 1.00 98.38 71 LEU A O 1
ATOM 561 N N . ARG A 1 72 ? -9.955 -5.221 4.439 1.00 97.62 72 ARG A N 1
ATOM 562 C CA . ARG A 1 72 ? -9.605 -6.643 4.487 1.00 97.62 72 ARG A CA 1
ATOM 563 C C . ARG A 1 72 ? -10.835 -7.530 4.691 1.00 97.62 72 ARG A C 1
ATOM 565 O O . ARG A 1 72 ? -10.910 -8.615 4.125 1.00 97.62 72 ARG A O 1
ATOM 572 N N . SER A 1 73 ? -11.804 -7.054 5.472 1.00 97.69 73 SER A N 1
ATOM 573 C CA . SER A 1 73 ? -13.028 -7.787 5.818 1.00 97.69 73 SER A CA 1
ATOM 574 C C . SER A 1 73 ? -14.269 -6.932 5.567 1.00 97.69 73 SER A C 1
ATOM 576 O O . SER A 1 73 ? -14.215 -5.708 5.698 1.00 97.69 73 SER A O 1
ATOM 578 N N . THR A 1 74 ? -15.396 -7.572 5.239 1.00 98.00 74 THR A N 1
ATOM 579 C CA . THR A 1 74 ? -16.695 -6.899 5.092 1.00 98.00 74 THR A CA 1
ATOM 580 C C . THR A 1 74 ? -17.098 -6.212 6.395 1.00 98.00 74 THR A C 1
ATOM 582 O O . THR A 1 74 ? -17.005 -6.793 7.476 1.00 98.00 74 THR A O 1
ATOM 585 N N . THR A 1 75 ? -17.572 -4.977 6.282 1.00 96.94 75 THR A N 1
ATOM 586 C CA . THR A 1 75 ? -18.151 -4.182 7.367 1.00 96.94 75 THR A CA 1
ATOM 587 C C . THR A 1 75 ? -19.644 -3.970 7.109 1.00 96.94 75 THR A C 1
ATOM 589 O O . THR A 1 75 ? -20.190 -4.390 6.090 1.00 96.94 75 THR A O 1
ATOM 592 N N . ILE A 1 76 ? -20.328 -3.274 8.020 1.00 97.44 76 ILE A N 1
ATOM 593 C CA . ILE A 1 76 ? -21.750 -2.930 7.858 1.00 97.44 76 ILE A CA 1
ATOM 594 C C . ILE A 1 76 ? -22.036 -2.009 6.660 1.00 97.44 76 ILE A C 1
ATOM 596 O O . ILE A 1 76 ? -23.185 -1.893 6.248 1.00 97.44 76 ILE A O 1
ATOM 600 N N . TRP A 1 77 ? -21.018 -1.332 6.124 1.00 97.50 77 TRP A N 1
ATOM 601 C CA . TRP A 1 77 ? -21.179 -0.291 5.107 1.00 97.50 77 TRP A CA 1
ATOM 602 C C . TRP A 1 77 ? -20.462 -0.608 3.788 1.00 97.50 77 TRP A C 1
ATOM 604 O O . TRP A 1 77 ? -20.765 0.020 2.776 1.00 97.50 77 TRP A O 1
ATOM 614 N N . ALA A 1 78 ? -19.547 -1.582 3.761 1.00 98.12 78 ALA A N 1
ATOM 615 C CA . ALA A 1 78 ? -18.874 -2.008 2.539 1.00 98.12 78 ALA A CA 1
ATOM 616 C C . ALA A 1 78 ? -18.369 -3.453 2.616 1.00 98.12 78 ALA A C 1
ATOM 618 O O . ALA A 1 78 ? -18.065 -3.982 3.681 1.00 98.12 78 ALA A O 1
ATOM 619 N N . GLN A 1 79 ? -18.250 -4.086 1.450 1.00 98.25 79 GLN A N 1
ATOM 620 C CA . GLN A 1 79 ? -17.688 -5.430 1.321 1.00 98.25 79 GLN A CA 1
ATOM 621 C C . GLN A 1 79 ? 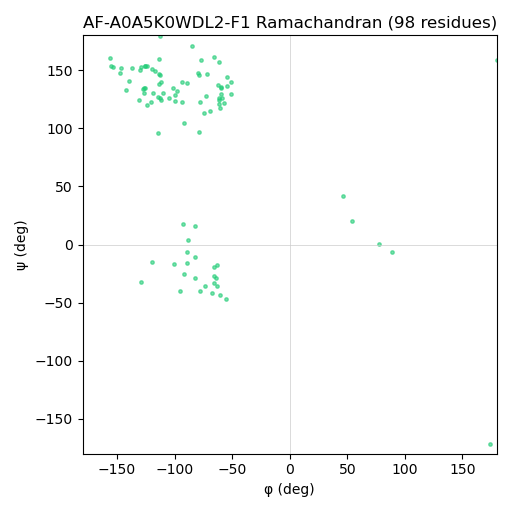-16.156 -5.422 1.423 1.00 98.25 79 GLN A C 1
ATOM 623 O O . GLN A 1 79 ? -15.509 -4.403 1.161 1.00 98.25 79 GLN A O 1
ATOM 628 N N . ALA A 1 80 ? -15.575 -6.578 1.759 1.00 98.06 80 ALA A N 1
ATOM 629 C CA . ALA A 1 80 ? -14.137 -6.805 1.640 1.00 98.06 80 ALA A CA 1
ATOM 630 C C . ALA A 1 80 ? -13.641 -6.434 0.228 1.00 98.06 80 ALA A C 1
ATOM 632 O O . ALA A 1 80 ? -14.316 -6.687 -0.772 1.00 98.06 80 ALA A O 1
ATOM 633 N N . GLY A 1 81 ? -12.470 -5.805 0.150 1.00 97.81 81 GLY A N 1
ATOM 634 C CA . GLY A 1 81 ? -11.886 -5.287 -1.088 1.00 97.81 81 GLY A CA 1
ATOM 635 C C . GLY A 1 81 ? -12.291 -3.852 -1.449 1.00 97.81 81 GLY A C 1
ATOM 636 O O . GLY A 1 81 ? -11.722 -3.295 -2.389 1.00 97.81 81 GLY A O 1
ATOM 637 N N . HIS A 1 82 ? -13.216 -3.222 -0.715 1.00 98.31 82 HIS A N 1
ATOM 638 C CA . HIS A 1 82 ? -13.568 -1.815 -0.932 1.00 98.31 82 HIS A CA 1
ATOM 639 C C . HIS A 1 82 ? -12.353 -0.895 -0.738 1.00 98.31 82 HIS A C 1
ATOM 641 O O . HIS A 1 82 ? -11.664 -0.984 0.279 1.00 98.31 82 HIS A O 1
ATOM 647 N N . VAL A 1 83 ? -12.095 -0.012 -1.707 1.00 98.31 83 VAL A N 1
ATOM 648 C CA . VAL A 1 83 ? -10.937 0.893 -1.706 1.00 98.31 83 VAL A CA 1
ATOM 649 C C . VAL A 1 83 ? -11.186 2.070 -0.768 1.00 98.31 83 VAL A C 1
ATOM 651 O O . VAL A 1 83 ? -12.136 2.821 -0.951 1.00 98.31 83 VAL A O 1
ATOM 654 N N . LEU A 1 84 ? -10.295 2.245 0.207 1.00 97.81 84 LEU A N 1
ATOM 655 C CA . LEU A 1 84 ? -10.337 3.338 1.181 1.00 97.81 84 LEU A CA 1
ATOM 656 C C . LEU A 1 84 ? -9.468 4.520 0.756 1.00 97.81 84 LEU A C 1
ATOM 658 O O . LEU A 1 84 ? -9.832 5.674 0.955 1.00 97.81 84 LEU A O 1
ATOM 662 N N . ALA A 1 85 ? -8.295 4.225 0.198 1.00 97.94 85 ALA A N 1
ATOM 663 C CA . ALA A 1 85 ? -7.337 5.221 -0.250 1.00 97.94 85 ALA A CA 1
ATOM 664 C C . ALA A 1 85 ? -6.466 4.646 -1.367 1.00 97.94 85 ALA A C 1
ATOM 666 O O . ALA A 1 85 ? -6.219 3.439 -1.425 1.00 97.94 85 ALA A O 1
ATOM 667 N N . SER A 1 86 ? -5.967 5.516 -2.237 1.00 98.12 86 SER A N 1
ATOM 668 C CA . SER A 1 86 ? -4.991 5.149 -3.255 1.00 98.12 86 SER A CA 1
ATOM 669 C C . SER A 1 86 ? -4.064 6.321 -3.530 1.00 98.12 86 SER A C 1
ATOM 671 O O . SER A 1 86 ? -4.484 7.475 -3.471 1.00 98.12 86 SER A O 1
ATOM 673 N N . THR A 1 87 ? -2.815 6.020 -3.857 1.00 98.00 87 THR A N 1
ATOM 674 C CA . THR A 1 87 ? -1.849 7.005 -4.346 1.00 98.00 87 THR A CA 1
ATOM 675 C C . THR A 1 87 ? -1.064 6.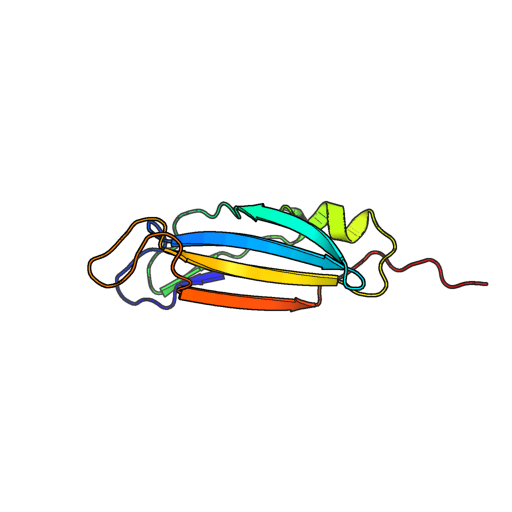424 -5.512 1.00 98.00 87 THR A C 1
ATOM 677 O O . THR A 1 87 ? -0.896 5.205 -5.601 1.00 98.00 87 THR A O 1
ATOM 680 N N . GLN A 1 88 ? -0.605 7.289 -6.411 1.00 98.00 88 GLN A N 1
ATOM 681 C CA . GLN A 1 88 ? 0.269 6.928 -7.518 1.00 98.00 88 GLN A CA 1
ATOM 682 C C . GLN A 1 88 ? 1.507 7.819 -7.488 1.00 98.00 88 GLN A C 1
ATOM 684 O O . GLN A 1 88 ? 1.407 9.028 -7.285 1.00 98.00 88 GLN A O 1
ATOM 689 N N . LEU A 1 89 ? 2.671 7.203 -7.663 1.00 95.19 89 LEU A N 1
ATOM 690 C CA . LEU A 1 89 ? 3.976 7.843 -7.579 1.00 95.19 89 LEU A CA 1
ATOM 691 C C . LEU A 1 89 ? 4.762 7.515 -8.847 1.00 95.19 89 LEU A C 1
ATOM 693 O O . LEU A 1 89 ? 4.819 6.352 -9.240 1.00 95.19 89 LEU A O 1
ATOM 697 N N . CYS A 1 90 ? 5.391 8.518 -9.457 1.00 95.19 90 CYS A N 1
ATOM 698 C CA . CYS A 1 90 ? 6.469 8.269 -10.411 1.00 95.19 90 CYS A CA 1
ATOM 699 C C . CYS A 1 90 ? 7.695 7.809 -9.618 1.00 95.19 90 CYS A C 1
ATOM 701 O O . CYS A 1 90 ? 8.057 8.447 -8.623 1.00 95.19 90 CYS A O 1
ATOM 703 N N . VAL A 1 91 ? 8.282 6.679 -10.005 1.00 93.88 91 VAL A N 1
ATOM 704 C CA . VAL A 1 91 ? 9.364 6.042 -9.248 1.00 93.88 91 VAL A CA 1
ATOM 705 C C . VAL A 1 91 ? 10.661 6.003 -10.050 1.00 93.88 91 VAL A C 1
ATOM 707 O O . VAL A 1 91 ? 10.614 5.922 -11.277 1.00 93.88 91 VAL A O 1
ATOM 710 N N . PRO A 1 92 ? 11.829 6.050 -9.383 1.00 90.56 92 PRO A N 1
ATOM 711 C CA . PRO A 1 92 ? 13.107 5.948 -10.072 1.00 90.56 92 PRO A CA 1
ATOM 712 C C . PRO A 1 92 ? 13.221 4.624 -10.830 1.00 90.56 92 PRO A C 1
ATOM 714 O O . PRO A 1 92 ? 12.911 3.564 -10.282 1.00 90.56 92 PRO A O 1
ATOM 717 N N . VAL A 1 93 ? 13.712 4.697 -12.064 1.00 88.38 93 VAL A N 1
ATOM 718 C CA . VAL A 1 93 ? 14.055 3.545 -12.905 1.00 88.38 93 VAL A CA 1
ATOM 719 C C . VAL A 1 93 ? 15.536 3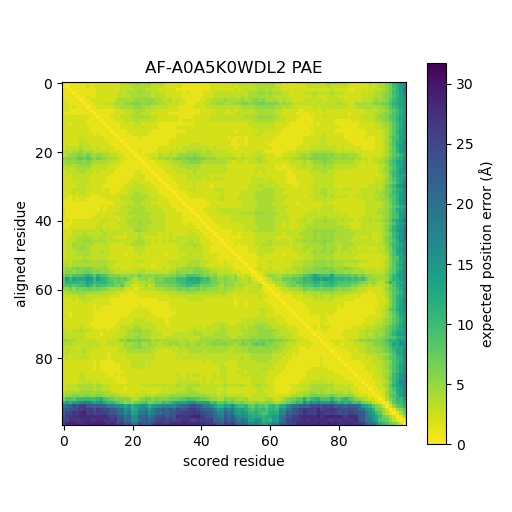.592 -13.244 1.00 88.38 93 VAL A C 1
ATOM 721 O O . VAL A 1 93 ? 16.134 4.672 -13.294 1.00 88.38 93 VAL A O 1
ATOM 724 N N . ALA A 1 94 ? 16.143 2.427 -13.461 1.00 79.75 94 ALA A N 1
ATOM 725 C CA . ALA A 1 94 ? 17.498 2.378 -13.987 1.00 79.75 94 ALA A CA 1
ATOM 726 C C . ALA A 1 94 ? 17.507 3.052 -15.368 1.00 79.75 94 ALA A C 1
ATOM 728 O O . ALA A 1 94 ? 16.817 2.616 -16.288 1.00 79.75 94 ALA A O 1
ATOM 729 N N . SER A 1 95 ? 18.263 4.143 -15.505 1.00 65.75 95 SER A N 1
ATOM 730 C CA . SER A 1 95 ? 18.352 4.881 -16.763 1.00 65.75 95 SER A CA 1
ATOM 731 C C . SER A 1 95 ?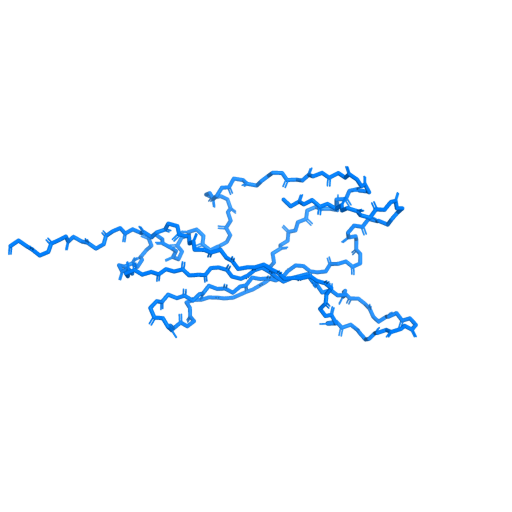 18.856 3.955 -17.865 1.00 65.75 95 SER A C 1
ATOM 733 O O . SER A 1 95 ? 19.932 3.365 -17.728 1.00 65.75 95 SER A O 1
ATOM 735 N N . SER A 1 96 ? 18.116 3.864 -18.970 1.00 54.84 96 SER A N 1
ATOM 736 C CA . SER A 1 96 ? 18.623 3.257 -20.198 1.00 54.84 96 SER A CA 1
ATOM 737 C C . SER A 1 96 ? 19.939 3.941 -20.595 1.00 54.84 96 SER A C 1
ATOM 739 O O . SER A 1 96 ? 19.995 5.176 -20.540 1.00 54.84 96 SER A O 1
ATOM 741 N N . PRO A 1 97 ? 20.988 3.205 -21.008 1.00 53.72 97 PRO A N 1
ATOM 742 C CA . PRO A 1 97 ? 22.194 3.835 -21.525 1.00 53.72 97 PRO A CA 1
ATOM 743 C C . PRO A 1 97 ? 21.805 4.728 -22.706 1.00 53.72 97 PRO A C 1
ATOM 745 O O . PRO A 1 97 ? 21.180 4.273 -23.664 1.00 53.72 97 PRO A O 1
ATOM 748 N N . SER A 1 98 ? 22.127 6.016 -22.604 1.00 46.81 98 SER A N 1
ATOM 749 C CA . SER A 1 98 ? 21.945 6.991 -23.678 1.00 46.81 98 SER A CA 1
ATOM 750 C C . SER A 1 98 ? 22.580 6.462 -24.973 1.00 46.81 98 SER A C 1
ATOM 752 O O . SER A 1 98 ? 23.743 6.045 -24.920 1.00 46.81 98 SER A O 1
ATOM 754 N N . PRO A 1 99 ? 21.870 6.457 -26.121 1.00 53.53 99 PRO A N 1
ATOM 755 C CA . PRO A 1 99 ? 22.477 6.056 -27.384 1.00 53.53 99 PRO A CA 1
ATOM 756 C C . PRO A 1 99 ? 23.623 7.023 -27.702 1.00 53.53 99 PRO A C 1
ATOM 758 O O . PRO A 1 99 ? 23.441 8.240 -27.664 1.00 53.53 99 PRO A O 1
ATOM 761 N N . SER A 1 100 ? 24.812 6.452 -27.905 1.00 48.53 100 SER A N 1
ATOM 762 C CA . SER A 1 100 ? 26.041 7.160 -28.289 1.00 48.53 100 SER A CA 1
ATOM 763 C C . SER A 1 100 ? 26.005 7.595 -29.747 1.00 48.53 100 SER A C 1
ATOM 765 O O . SER A 1 100 ? 25.394 6.857 -30.554 1.00 48.53 100 SER A O 1
#

Secondary structure (DSSP, 8-state):
-B---SS--GGGEEEEEEEEETTEEEEEEE---PPPPTT-B----GGGSTTHHHHHHS--S-EEEEEEEEESS--SSS-TT-EEEEEEEE---PPPPPP-

Nearest PDB structures (foldseek):
  7btk-assembly3_C  TM=7.756E-01  e=4.127E-05  Escherichia coli K-12
  6se8-assembly1_A  TM=6.997E-01  e=1.726E-05  Arthrobacter sp. 32cB
  6zjv-assembly1_A  TM=7.090E-01  e=1.628E-05  Arthrobacter sp. 32cB
  6zjp-assembly1_A  TM=6.874E-01  e=7.822E-05  Arthrobacter sp. 32cB
  6etz-assembly1_A  TM=7.230E-01  e=2.978E-04  Arthrobacter sp. 32cB

Mean predicted aligned error: 4.31 Å

Solvent-accessible surface area (backbone atoms only — not comparable to full-atom values): 5936 Å² total; per-residue (Å²): 93,73,36,83,41,87,80,56,55,42,75,59,47,40,39,33,39,37,33,32,38,78,92,38,82,75,46,70,47,77,49,93,69,78,74,40,47,43,71,31,72,49,89,74,64,66,83,78,40,89,61,39,63,62,34,58,75,40,77,38,93,44,33,38,40,36,42,38,34,19,30,60,53,64,54,101,87,46,56,48,65,43,76,78,48,71,52,74,40,83,49,83,49,35,76,55,80,75,88,128

Organism: NCBI:txid210225

Foldseek 3Di:
DFAQAAADKCPQKWKKKWKAFPNHTQDIDTDDDDIAGHRGDDDDDLCVGPCNCVQEVDQTPWMKMKMWIWGCADDPVGHGRHTDDMDMDTDHHHHDPDDD

Radius of gyration: 15.94 Å; Cα contacts (8 Å, |Δi|>4): 191; chains: 1; bounding box: 48×18×45 Å

Sequence (100 aa):
VMNVQYFETTENIEFSWMLIGDGTCLGSGLFYLPVIQPQSSLDIAWESCPWYQLCNSLALAEAFLTITAKLRSTTIWAQAGHVLASTQLCVPVASSPSPS